Protein AF-A0A9Q6MVQ2-F1 (afdb_monomer)

Structure (mmCIF, N/CA/C/O backbone):
data_AF-A0A9Q6MVQ2-F1
#
_entry.id   AF-A0A9Q6MVQ2-F1
#
loop_
_atom_site.group_PDB
_atom_site.id
_atom_site.type_symbol
_atom_site.label_atom_id
_atom_site.label_alt_id
_atom_site.label_comp_id
_atom_site.label_asym_id
_atom_site.label_entity_id
_atom_site.label_seq_id
_atom_site.pdbx_PDB_ins_code
_atom_site.Cartn_x
_atom_site.Cartn_y
_atom_site.Cartn_z
_atom_site.occupancy
_atom_site.B_iso_or_equiv
_atom_site.auth_seq_id
_atom_site.auth_comp_id
_atom_site.auth_asym_id
_atom_site.auth_atom_id
_atom_site.pdbx_PDB_model_num
ATOM 1 N N . MET A 1 1 ? 12.213 17.022 0.580 1.00 55.78 1 MET A N 1
ATOM 2 C CA . MET A 1 1 ? 11.209 16.012 0.191 1.00 55.78 1 MET A CA 1
ATOM 3 C C . MET A 1 1 ? 9.863 16.708 0.147 1.00 55.78 1 MET A C 1
ATOM 5 O O . MET A 1 1 ? 9.517 17.356 1.127 1.00 55.78 1 MET A O 1
ATOM 9 N N . ASP A 1 2 ? 9.175 16.673 -0.993 1.00 56.31 2 ASP A N 1
ATOM 10 C CA . ASP A 1 2 ? 7.864 17.311 -1.134 1.00 56.31 2 ASP A CA 1
ATOM 11 C C . ASP A 1 2 ? 6.810 16.515 -0.349 1.00 56.31 2 ASP A C 1
ATOM 13 O O . ASP A 1 2 ? 6.664 15.304 -0.527 1.00 56.31 2 ASP A O 1
ATOM 17 N N . LYS A 1 3 ? 6.073 17.202 0.527 1.00 54.28 3 LYS A N 1
ATOM 18 C CA . LYS A 1 3 ? 4.982 16.625 1.319 1.00 54.28 3 LYS A CA 1
ATOM 19 C C . LYS A 1 3 ? 3.894 16.033 0.411 1.00 54.28 3 LYS A C 1
ATOM 21 O O . LYS A 1 3 ? 3.287 15.033 0.782 1.00 54.28 3 LYS A O 1
ATOM 26 N N . GLY A 1 4 ? 3.698 16.594 -0.787 1.00 53.69 4 GLY A N 1
ATOM 27 C CA . GLY A 1 4 ? 2.754 16.084 -1.784 1.00 53.69 4 GLY A CA 1
ATOM 28 C C . GLY A 1 4 ? 3.084 14.672 -2.282 1.00 53.69 4 GLY A C 1
ATOM 29 O O . GLY A 1 4 ? 2.185 13.845 -2.413 1.00 53.69 4 GLY A O 1
ATOM 30 N N . MET A 1 5 ? 4.366 14.348 -2.473 1.00 58.38 5 MET A N 1
ATOM 31 C CA . MET A 1 5 ? 4.787 13.019 -2.940 1.00 58.38 5 MET A CA 1
ATOM 32 C C . MET A 1 5 ? 4.556 11.917 -1.900 1.00 58.38 5 MET A C 1
ATOM 34 O O . MET A 1 5 ? 4.188 10.798 -2.247 1.00 58.38 5 MET A O 1
ATOM 38 N N . LEU A 1 6 ? 4.734 12.232 -0.617 1.00 55.28 6 LEU A N 1
ATOM 39 C CA . LEU A 1 6 ? 4.441 11.302 0.477 1.00 55.28 6 LEU A CA 1
ATOM 40 C C . LEU A 1 6 ? 2.934 11.061 0.634 1.00 55.28 6 LEU A C 1
ATOM 42 O O . LEU A 1 6 ? 2.503 9.932 0.851 1.00 55.28 6 LEU A O 1
ATOM 46 N N . GLU A 1 7 ? 2.114 12.100 0.461 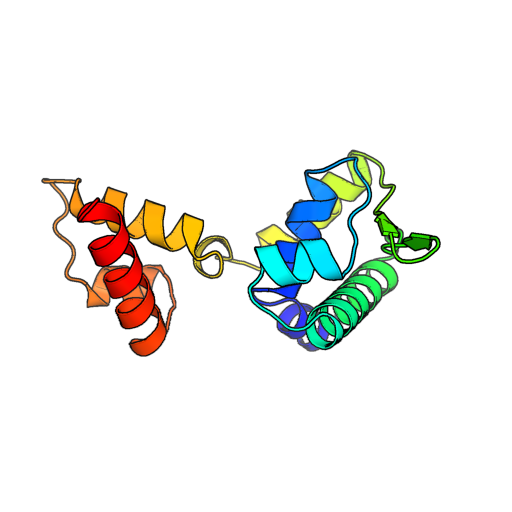1.00 55.78 7 GLU A N 1
ATOM 47 C CA . GLU A 1 7 ? 0.651 11.975 0.447 1.00 55.78 7 GLU A CA 1
ATOM 48 C C . GLU A 1 7 ? 0.155 11.036 -0.671 1.00 55.78 7 GLU A C 1
ATOM 50 O O . GLU A 1 7 ? -0.817 10.304 -0.472 1.00 55.78 7 GLU A O 1
ATOM 55 N N . MET A 1 8 ? 0.845 10.995 -1.819 1.00 53.62 8 MET A N 1
ATOM 56 C CA . MET A 1 8 ? 0.508 10.112 -2.947 1.00 53.62 8 MET A CA 1
ATOM 57 C C . MET A 1 8 ? 0.764 8.625 -2.671 1.00 53.62 8 MET A C 1
ATOM 59 O O . MET A 1 8 ? 0.094 7.778 -3.264 1.00 53.62 8 MET A O 1
ATOM 63 N N . LEU A 1 9 ? 1.682 8.287 -1.759 1.00 54.62 9 LEU A N 1
ATOM 64 C CA . LEU A 1 9 ? 1.941 6.898 -1.370 1.00 54.62 9 LEU A CA 1
ATOM 65 C C . LEU A 1 9 ? 0.936 6.333 -0.361 1.00 54.62 9 LEU A C 1
ATOM 67 O O . LEU A 1 9 ? 0.951 5.127 -0.102 1.00 54.62 9 LEU A O 1
ATOM 71 N N . LYS A 1 10 ? 0.028 7.154 0.176 1.00 59.84 10 LYS A N 1
ATOM 72 C CA . LYS A 1 10 ? -0.886 6.727 1.238 1.00 59.84 10 LYS A CA 1
ATOM 73 C C . LYS A 1 10 ? -1.705 5.496 0.850 1.00 59.84 10 LYS A C 1
ATOM 75 O O . LYS A 1 10 ? -2.380 5.445 -0.181 1.00 59.84 10 LYS A O 1
ATOM 80 N N . SER A 1 11 ? -1.753 4.533 1.769 1.00 69.50 11 SER A N 1
ATOM 81 C CA . SER A 1 11 ? -2.551 3.300 1.732 1.00 69.50 11 SER A CA 1
ATOM 82 C C . SER A 1 11 ? -2.118 2.242 0.706 1.00 69.50 11 SER A C 1
ATOM 84 O O . SER A 1 11 ? -1.369 1.330 1.038 1.00 69.50 11 SER A O 1
ATOM 86 N N . ARG A 1 12 ? -2.637 2.288 -0.527 1.00 81.56 12 ARG A N 1
ATOM 87 C CA . ARG A 1 12 ? -2.527 1.191 -1.501 1.00 81.56 12 ARG A CA 1
ATOM 88 C C . ARG A 1 12 ? -1.176 1.147 -2.224 1.00 81.56 12 ARG A C 1
ATOM 90 O O . ARG A 1 12 ? -0.617 0.053 -2.253 1.00 81.56 12 ARG A O 1
ATOM 97 N N . PRO A 1 13 ? -0.639 2.254 -2.777 1.00 85.56 13 PRO A N 1
ATOM 98 C CA . PRO A 1 13 ? 0.683 2.239 -3.403 1.00 85.56 13 PRO A CA 1
ATOM 99 C C . PRO A 1 13 ? 1.765 1.768 -2.431 1.00 85.56 13 PRO A C 1
ATOM 101 O O . PRO A 1 13 ? 2.586 0.930 -2.785 1.00 85.56 13 PRO A O 1
ATOM 104 N N . LEU A 1 14 ? 1.701 2.188 -1.167 1.00 81.69 14 LEU A N 1
ATOM 105 C CA . LEU A 1 14 ? 2.615 1.668 -0.165 1.00 81.69 14 LEU A CA 1
ATOM 106 C C . LEU A 1 14 ? 2.427 0.178 0.125 1.00 81.69 14 LEU A C 1
ATOM 108 O O . LEU A 1 14 ? 3.409 -0.549 0.211 1.00 81.69 14 LEU A O 1
ATOM 112 N N . ASN A 1 15 ? 1.192 -0.311 0.265 1.00 78.56 15 ASN A N 1
ATOM 113 C CA . ASN A 1 15 ? 0.987 -1.745 0.467 1.00 78.56 15 ASN A CA 1
ATOM 114 C C . ASN A 1 15 ? 1.524 -2.560 -0.723 1.00 78.56 15 ASN A C 1
ATOM 116 O O . ASN A 1 15 ? 2.087 -3.631 -0.516 1.00 78.56 15 ASN A O 1
ATOM 120 N N . ILE A 1 16 ? 1.417 -2.040 -1.951 1.00 88.06 16 ILE A N 1
ATOM 121 C CA . ILE A 1 16 ? 2.052 -2.631 -3.138 1.00 88.06 16 ILE A CA 1
ATOM 122 C C . ILE A 1 16 ? 3.583 -2.594 -3.005 1.00 88.06 16 ILE A C 1
ATOM 124 O O . ILE A 1 16 ? 4.229 -3.617 -3.218 1.00 88.06 16 ILE A O 1
ATOM 128 N N . LEU A 1 17 ? 4.174 -1.466 -2.599 1.00 90.25 17 LEU A N 1
ATOM 129 C CA . LEU A 1 17 ? 5.616 -1.367 -2.349 1.00 90.25 17 LEU A CA 1
ATOM 130 C C . LEU A 1 17 ? 6.072 -2.371 -1.276 1.00 90.25 17 LEU A C 1
ATOM 132 O O . LEU A 1 17 ? 7.059 -3.068 -1.477 1.00 90.25 17 LEU A O 1
ATOM 136 N N . ASN A 1 18 ? 5.323 -2.525 -0.183 1.00 84.12 18 ASN A N 1
ATOM 137 C CA . ASN A 1 18 ? 5.604 -3.501 0.870 1.00 84.12 18 ASN A CA 1
ATOM 138 C C . ASN A 1 18 ? 5.567 -4.946 0.365 1.00 84.12 18 ASN A C 1
ATOM 140 O O . ASN A 1 18 ? 6.344 -5.770 0.847 1.00 84.12 18 ASN A O 1
ATOM 144 N N . VAL A 1 19 ? 4.709 -5.269 -0.608 1.00 85.75 19 VAL A N 1
ATOM 145 C CA . VAL A 1 19 ? 4.744 -6.585 -1.258 1.00 85.75 19 VAL A CA 1
ATOM 146 C C . VAL A 1 19 ? 6.094 -6.789 -1.942 1.00 85.75 19 VAL A C 1
ATOM 148 O O . VAL A 1 19 ? 6.735 -7.802 -1.684 1.00 85.75 19 VAL A O 1
ATOM 151 N N . PHE A 1 20 ? 6.569 -5.820 -2.727 1.00 90.12 20 PHE A N 1
ATOM 152 C CA . PHE A 1 20 ? 7.873 -5.902 -3.397 1.00 90.12 20 PHE A CA 1
ATOM 153 C C . PHE A 1 20 ? 9.063 -5.885 -2.434 1.00 90.12 20 PHE A C 1
ATOM 155 O O . PHE A 1 20 ? 10.048 -6.572 -2.668 1.00 90.12 20 PHE A O 1
ATOM 162 N N . LEU A 1 21 ? 8.987 -5.147 -1.325 1.00 86.81 21 LEU A N 1
ATOM 163 C CA . LEU A 1 21 ? 10.056 -5.147 -0.325 1.00 86.81 21 LEU A CA 1
ATOM 164 C C . LEU A 1 21 ? 10.164 -6.495 0.401 1.00 86.81 21 LEU A C 1
ATOM 166 O O . LEU A 1 21 ? 11.244 -6.824 0.883 1.00 86.81 21 LEU A O 1
ATOM 170 N N . ASN A 1 22 ? 9.078 -7.266 0.511 1.00 79.88 22 ASN A N 1
ATOM 171 C CA . ASN A 1 22 ? 9.041 -8.527 1.262 1.00 79.88 22 ASN A CA 1
ATOM 172 C C . ASN A 1 22 ? 8.978 -9.789 0.382 1.00 79.88 22 ASN A C 1
ATOM 174 O O . ASN A 1 22 ? 9.048 -10.889 0.921 1.00 79.88 22 ASN A O 1
ATOM 178 N N . ASN A 1 23 ? 8.859 -9.653 -0.940 1.00 76.25 23 ASN A N 1
ATOM 179 C CA . ASN A 1 23 ? 8.930 -10.759 -1.895 1.00 76.25 23 ASN A CA 1
ATOM 180 C C . ASN A 1 23 ? 10.092 -10.562 -2.864 1.00 76.25 23 ASN A C 1
ATOM 182 O O . ASN A 1 23 ? 10.211 -9.516 -3.488 1.00 76.25 23 ASN A O 1
ATOM 186 N N . GLU A 1 24 ? 10.870 -11.619 -3.074 1.00 75.81 24 GLU A N 1
ATOM 187 C CA . GLU A 1 24 ? 11.946 -11.638 -4.075 1.00 75.81 24 GLU A CA 1
ATOM 188 C C . GLU A 1 24 ? 11.453 -12.067 -5.468 1.00 75.81 24 GLU A C 1
ATOM 190 O O . GLU A 1 24 ? 12.217 -12.075 -6.428 1.00 75.81 24 GLU A O 1
ATOM 195 N N . ARG A 1 25 ? 10.169 -12.428 -5.602 1.00 87.38 25 ARG A N 1
ATOM 196 C CA . ARG A 1 25 ? 9.579 -12.857 -6.876 1.00 87.38 25 ARG A CA 1
ATOM 197 C C . ARG A 1 25 ? 8.995 -11.691 -7.666 1.00 87.38 25 ARG A C 1
ATOM 199 O O . ARG A 1 25 ? 8.418 -10.765 -7.094 1.00 87.38 25 ARG A O 1
ATOM 206 N N . SER A 1 26 ? 9.032 -11.807 -8.989 1.00 92.50 26 SER A N 1
ATOM 207 C CA . SER A 1 26 ? 8.297 -10.905 -9.873 1.00 92.50 26 SER A CA 1
ATOM 208 C C . SER A 1 26 ? 6.782 -11.157 -9.803 1.00 92.50 26 SER A C 1
ATOM 210 O O . SER A 1 26 ? 6.333 -12.286 -9.584 1.00 92.50 26 SER A O 1
ATOM 212 N N . LEU A 1 27 ? 5.988 -10.105 -10.003 1.00 93.56 27 LEU A N 1
ATOM 213 C CA . LEU A 1 27 ? 4.523 -10.125 -9.926 1.00 93.56 27 LEU A CA 1
ATOM 214 C C . LEU A 1 27 ? 3.902 -9.480 -11.158 1.00 93.56 27 LEU A C 1
ATOM 216 O O . LEU A 1 27 ? 4.316 -8.404 -11.576 1.00 93.56 27 LEU A O 1
ATOM 220 N N . SER A 1 28 ? 2.859 -10.081 -11.716 1.00 96.31 28 SER A N 1
ATOM 221 C CA . SER A 1 28 ? 2.085 -9.470 -12.797 1.00 96.31 28 SER A CA 1
ATOM 222 C C . SER A 1 28 ? 1.096 -8.415 -12.288 1.00 96.31 28 SER A C 1
ATOM 224 O O . SER A 1 28 ? 0.620 -8.460 -11.148 1.00 96.31 28 SER A O 1
ATOM 226 N N . ALA A 1 29 ? 0.694 -7.490 -13.170 1.00 95.38 29 ALA A N 1
ATOM 227 C CA . ALA A 1 29 ? -0.402 -6.563 -12.868 1.00 95.38 29 ALA A CA 1
ATOM 228 C C . ALA A 1 29 ? -1.704 -7.309 -12.538 1.00 95.38 29 ALA A C 1
ATOM 230 O O . ALA A 1 29 ? -2.466 -6.848 -11.691 1.00 95.38 29 ALA A O 1
ATOM 231 N N . LYS A 1 30 ? -1.941 -8.465 -13.172 1.00 95.38 30 LYS A N 1
ATOM 232 C CA . LYS A 1 30 ? -3.107 -9.315 -12.923 1.00 95.38 30 LYS A CA 1
ATOM 233 C C . LYS A 1 30 ? -3.099 -9.884 -11.504 1.00 95.38 30 LYS A C 1
ATOM 235 O O . LYS A 1 30 ? -4.103 -9.753 -10.810 1.00 95.38 30 LYS A O 1
ATOM 240 N N . GLU A 1 31 ? -1.983 -10.446 -11.040 1.00 89.94 31 GLU A N 1
ATOM 241 C CA . GLU A 1 31 ? -1.858 -10.950 -9.661 1.00 89.94 31 GLU A CA 1
ATOM 242 C C . GLU A 1 31 ? -2.093 -9.839 -8.637 1.00 89.94 31 GLU A C 1
ATOM 244 O O . GLU A 1 31 ? -2.927 -9.978 -7.743 1.00 89.94 31 GLU A O 1
ATOM 249 N N . LEU A 1 32 ? -1.429 -8.695 -8.813 1.00 90.00 32 LEU A N 1
ATOM 250 C CA . LEU A 1 32 ? -1.627 -7.529 -7.952 1.00 90.00 32 LEU A CA 1
ATOM 251 C C . LEU A 1 32 ? -3.082 -7.031 -7.997 1.00 90.00 32 LEU A C 1
ATOM 253 O O . LEU A 1 32 ? -3.641 -6.654 -6.969 1.00 90.00 32 LEU A O 1
ATOM 257 N N . SER A 1 33 ? -3.736 -7.069 -9.161 1.00 88.69 33 SER A N 1
ATOM 258 C CA . SER A 1 33 ? -5.138 -6.653 -9.309 1.00 88.69 33 SER A CA 1
ATOM 259 C C . SER A 1 33 ? -6.086 -7.504 -8.455 1.00 88.69 33 SER A C 1
ATOM 261 O O . SER A 1 33 ? -7.002 -6.964 -7.829 1.00 88.69 33 SER A O 1
ATOM 263 N N . ILE A 1 34 ? -5.808 -8.810 -8.362 1.00 80.00 34 ILE A N 1
ATOM 264 C CA . ILE A 1 34 ? -6.551 -9.770 -7.541 1.00 80.00 34 ILE A CA 1
ATOM 265 C C . ILE A 1 34 ? -6.287 -9.503 -6.055 1.00 80.00 34 ILE A C 1
ATOM 267 O O . ILE A 1 34 ? -7.243 -9.337 -5.298 1.00 80.00 34 ILE A O 1
ATOM 271 N N . ILE A 1 35 ? -5.013 -9.382 -5.656 1.00 80.00 35 ILE A N 1
ATOM 272 C CA . ILE A 1 35 ? -4.602 -9.121 -4.262 1.00 80.00 35 ILE A CA 1
ATOM 273 C C . ILE A 1 35 ? -5.262 -7.841 -3.732 1.00 80.00 35 ILE A C 1
ATOM 275 O O . ILE A 1 35 ? -5.867 -7.831 -2.662 1.00 80.00 35 ILE A O 1
ATOM 279 N N . PHE A 1 36 ? -5.199 -6.755 -4.503 1.00 79.62 36 PHE A N 1
ATOM 280 C CA . PHE A 1 36 ? -5.664 -5.439 -4.064 1.00 79.62 36 PHE A CA 1
ATOM 281 C C . PHE A 1 36 ? -7.121 -5.128 -4.440 1.00 79.62 36 PHE A C 1
ATOM 283 O O . PHE A 1 36 ? -7.616 -4.046 -4.108 1.00 79.62 36 PHE A O 1
ATOM 290 N N . LYS A 1 37 ? -7.824 -6.053 -5.111 1.00 79.50 37 LYS A N 1
ATOM 291 C CA . LYS A 1 37 ? -9.204 -5.887 -5.612 1.00 79.50 37 LYS A CA 1
ATOM 292 C C . LYS A 1 37 ? -9.369 -4.595 -6.424 1.00 79.50 37 LYS A C 1
ATOM 294 O O . LYS A 1 37 ? -10.250 -3.768 -6.159 1.00 79.50 37 LYS A O 1
ATOM 299 N N . LYS A 1 38 ? -8.474 -4.388 -7.390 1.00 88.81 38 LYS A N 1
ATOM 300 C CA . LYS A 1 38 ? -8.456 -3.229 -8.295 1.00 88.81 38 LYS A CA 1
ATOM 301 C C . LYS A 1 38 ? -8.345 -3.669 -9.742 1.00 88.81 38 LYS A C 1
ATOM 303 O O . LYS A 1 38 ? -8.094 -4.826 -10.026 1.00 88.81 38 LYS A O 1
ATOM 308 N N . THR A 1 39 ? -8.542 -2.732 -10.664 1.00 92.38 39 THR A N 1
ATOM 309 C CA . THR A 1 39 ? -8.247 -2.989 -12.077 1.00 92.38 39 THR A CA 1
ATOM 310 C C . THR A 1 39 ? -6.737 -3.002 -12.293 1.00 92.38 39 THR A C 1
ATOM 312 O O . THR A 1 39 ? -6.011 -2.271 -11.616 1.00 92.38 39 THR A O 1
ATOM 315 N N . GLU A 1 40 ? -6.254 -3.750 -13.283 1.00 96.31 40 GLU A N 1
ATOM 316 C CA . GLU A 1 40 ? -4.834 -3.701 -13.648 1.00 96.31 40 GLU A CA 1
ATOM 317 C C . GLU A 1 40 ? -4.376 -2.285 -14.035 1.00 96.31 40 GLU A C 1
ATOM 319 O O . GLU A 1 40 ? -3.240 -1.907 -13.765 1.00 96.31 40 GLU A O 1
ATOM 324 N N . ARG A 1 41 ? -5.261 -1.465 -14.626 1.00 95.00 41 ARG A N 1
ATOM 325 C CA . ARG A 1 41 ? -4.975 -0.050 -14.916 1.00 95.00 41 ARG A CA 1
ATOM 326 C C . ARG A 1 41 ? -4.668 0.727 -13.637 1.00 95.00 41 ARG A C 1
ATOM 328 O O . ARG A 1 41 ? -3.726 1.510 -13.617 1.00 95.00 41 ARG A O 1
ATOM 335 N N . THR A 1 42 ? -5.448 0.508 -12.579 1.00 90.75 42 THR A N 1
ATOM 336 C CA . THR A 1 42 ? -5.201 1.122 -11.269 1.00 90.75 42 THR A CA 1
ATOM 337 C C . THR A 1 42 ? -3.864 0.661 -10.695 1.00 90.75 42 THR A C 1
ATOM 339 O O . THR A 1 42 ? -3.092 1.511 -10.277 1.00 90.75 42 THR A O 1
ATOM 342 N N . ILE A 1 43 ? -3.553 -0.640 -10.766 1.00 94.19 43 ILE A N 1
ATOM 343 C CA . ILE A 1 43 ? -2.259 -1.178 -10.314 1.00 94.19 43 ILE A CA 1
ATOM 344 C C . ILE A 1 43 ? -1.094 -0.521 -11.053 1.00 94.19 43 ILE A C 1
ATOM 346 O O . ILE A 1 43 ? -0.136 -0.089 -10.424 1.00 94.19 43 ILE A O 1
ATOM 350 N N . ARG A 1 44 ? -1.179 -0.391 -12.381 1.00 95.50 44 ARG A N 1
ATOM 351 C CA . ARG A 1 44 ? -0.136 0.272 -13.176 1.00 95.50 44 ARG A CA 1
ATOM 352 C C . ARG A 1 44 ? 0.060 1.734 -12.771 1.00 95.50 44 ARG A C 1
ATOM 354 O O . ARG A 1 44 ? 1.197 2.188 -12.692 1.00 95.50 44 ARG A O 1
ATOM 361 N N . ASN A 1 45 ? -1.024 2.450 -12.474 1.00 93.25 45 ASN A N 1
ATOM 362 C CA . ASN A 1 45 ? -0.942 3.821 -11.966 1.00 93.25 45 ASN A CA 1
ATOM 363 C C . ASN A 1 45 ?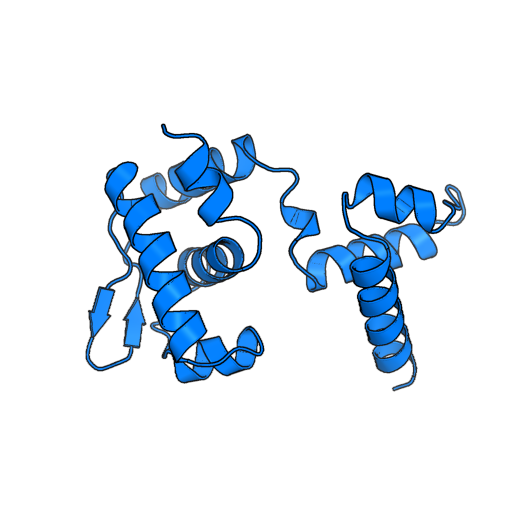 -0.317 3.882 -10.565 1.00 93.25 45 ASN A C 1
ATOM 365 O O . ASN A 1 45 ? 0.487 4.771 -10.307 1.00 93.25 45 ASN A O 1
ATOM 369 N N . ASP A 1 46 ? -0.657 2.940 -9.680 1.00 92.12 46 ASP A N 1
ATOM 370 C CA . ASP A 1 46 ? -0.054 2.865 -8.347 1.00 92.12 46 ASP A CA 1
ATOM 371 C C . ASP A 1 46 ? 1.454 2.588 -8.448 1.00 92.12 46 ASP A C 1
ATOM 373 O O . ASP A 1 46 ? 2.237 3.281 -7.809 1.00 92.12 46 ASP A O 1
ATOM 377 N N . ILE A 1 47 ? 1.874 1.646 -9.305 1.00 95.19 47 ILE A N 1
ATOM 378 C CA . ILE A 1 47 ? 3.295 1.353 -9.568 1.00 95.19 47 ILE A CA 1
ATOM 379 C C . ILE A 1 47 ? 4.021 2.583 -10.114 1.00 95.19 47 ILE A C 1
ATOM 381 O O . ILE A 1 47 ? 5.141 2.860 -9.696 1.00 95.19 47 ILE A O 1
ATOM 385 N N . LYS A 1 48 ? 3.382 3.363 -10.994 1.00 94.31 48 LYS A N 1
ATOM 386 C CA . LYS A 1 48 ? 3.955 4.623 -11.479 1.00 94.31 48 LYS A CA 1
ATOM 387 C C . LYS A 1 48 ? 4.225 5.600 -10.327 1.00 94.31 48 LYS A C 1
ATOM 389 O O . LYS A 1 48 ? 5.330 6.120 -10.236 1.00 94.31 48 LYS A O 1
ATOM 394 N N . GLY A 1 49 ? 3.259 5.792 -9.426 1.00 91.81 49 GLY A N 1
ATOM 395 C CA . GLY A 1 49 ? 3.441 6.647 -8.246 1.00 91.81 49 GLY A CA 1
ATOM 396 C C . GLY A 1 49 ? 4.524 6.130 -7.289 1.00 91.81 49 GLY A C 1
ATOM 397 O O . GLY A 1 49 ? 5.277 6.915 -6.718 1.00 91.81 49 GLY A O 1
ATOM 398 N N . ILE A 1 50 ? 4.660 4.806 -7.156 1.00 93.12 50 ILE A N 1
ATOM 399 C CA . ILE A 1 50 ? 5.755 4.192 -6.391 1.00 93.12 50 ILE A CA 1
ATOM 400 C C . ILE A 1 50 ? 7.108 4.500 -7.038 1.00 93.12 50 ILE A C 1
ATOM 402 O O . ILE A 1 50 ? 8.032 4.904 -6.338 1.00 93.12 50 ILE A O 1
ATOM 406 N N . ASN A 1 51 ? 7.234 4.351 -8.356 1.00 95.69 51 ASN A N 1
ATOM 407 C CA . ASN A 1 51 ? 8.481 4.645 -9.063 1.00 95.69 51 ASN A CA 1
ATOM 408 C C . ASN A 1 51 ? 8.856 6.128 -8.979 1.00 95.69 51 ASN A C 1
ATOM 410 O O . ASN A 1 51 ? 10.020 6.437 -8.750 1.00 95.69 51 ASN A O 1
ATOM 414 N N . GLU A 1 52 ? 7.881 7.037 -9.061 1.00 93.62 52 GLU A N 1
ATOM 415 C CA . GLU A 1 52 ? 8.101 8.469 -8.820 1.00 93.62 52 GLU A CA 1
ATOM 416 C C . GLU A 1 52 ? 8.682 8.709 -7.414 1.00 93.62 52 GLU A C 1
ATOM 418 O O . GLU A 1 52 ? 9.670 9.429 -7.263 1.00 93.62 52 GLU A O 1
ATOM 423 N N . PHE A 1 53 ? 8.138 8.053 -6.382 1.00 90.62 53 PHE A N 1
ATOM 424 C CA . PHE A 1 53 ? 8.696 8.110 -5.027 1.00 90.62 53 PHE A CA 1
ATOM 425 C C . PHE A 1 53 ? 10.118 7.542 -4.936 1.00 90.62 53 PHE A C 1
ATOM 427 O O . PHE A 1 53 ? 10.989 8.179 -4.335 1.00 90.62 53 PHE A O 1
ATOM 434 N N . LEU A 1 54 ? 10.359 6.355 -5.499 1.00 93.12 54 LEU A N 1
ATOM 435 C CA . LEU A 1 54 ? 11.661 5.690 -5.445 1.00 93.12 54 LEU A CA 1
ATOM 436 C C . LEU A 1 54 ? 12.728 6.555 -6.124 1.00 93.12 54 LEU A C 1
ATOM 438 O O . LEU A 1 54 ? 13.758 6.845 -5.515 1.00 93.12 54 LEU A O 1
ATOM 442 N N . SER A 1 55 ? 12.434 7.049 -7.325 1.00 93.50 55 SER A N 1
ATOM 443 C CA . SER A 1 55 ? 13.323 7.894 -8.123 1.00 93.50 55 SER A CA 1
ATOM 444 C C . SER A 1 55 ? 13.658 9.212 -7.415 1.00 93.50 55 SER A C 1
ATOM 446 O O . SER A 1 55 ? 14.833 9.555 -7.258 1.00 93.50 55 SER A O 1
ATOM 448 N N . SER A 1 56 ? 12.657 9.900 -6.849 1.00 90.75 56 SER A N 1
ATOM 449 C CA . SER A 1 56 ? 12.867 11.135 -6.073 1.00 90.75 56 SER A CA 1
ATOM 450 C C . SER A 1 56 ? 13.724 10.941 -4.818 1.00 90.75 56 SER A C 1
ATOM 452 O O . SER A 1 56 ? 14.369 11.886 -4.360 1.00 90.75 56 SER A O 1
ATOM 454 N N . ASN A 1 57 ? 13.766 9.724 -4.272 1.00 89.31 57 ASN A N 1
ATOM 455 C CA . ASN A 1 57 ? 14.624 9.357 -3.144 1.00 89.31 57 ASN A CA 1
ATOM 456 C C . ASN A 1 57 ? 15.903 8.612 -3.568 1.00 89.31 57 ASN A C 1
ATOM 458 O O . ASN A 1 57 ? 16.630 8.110 -2.713 1.00 89.31 57 ASN A O 1
ATOM 462 N N . LYS A 1 58 ? 16.217 8.587 -4.872 1.00 92.94 58 LYS A N 1
ATOM 463 C CA . LYS A 1 58 ? 17.413 7.952 -5.452 1.00 92.94 58 LYS A CA 1
ATOM 464 C C . LYS A 1 58 ? 17.499 6.442 -5.194 1.00 92.94 58 LYS A C 1
ATOM 466 O O . LYS A 1 58 ? 18.593 5.885 -5.096 1.00 92.94 58 LYS A O 1
ATOM 471 N N . PHE A 1 59 ? 16.354 5.778 -5.087 1.00 94.31 59 PHE A N 1
ATOM 472 C CA . PHE A 1 59 ? 16.256 4.324 -5.043 1.00 94.31 59 PHE A CA 1
ATOM 473 C C . PHE A 1 59 ? 16.023 3.741 -6.437 1.00 94.31 59 PHE A C 1
ATOM 475 O O . PHE A 1 59 ? 15.543 4.418 -7.344 1.00 94.31 59 PHE A O 1
ATOM 482 N N . ILE A 1 60 ? 16.350 2.457 -6.592 1.00 94.50 60 ILE A N 1
ATOM 483 C CA . ILE A 1 60 ? 16.036 1.693 -7.802 1.00 94.50 60 ILE A CA 1
ATOM 484 C C . ILE A 1 60 ? 14.513 1.561 -7.917 1.00 94.50 60 ILE A C 1
ATOM 486 O O . ILE A 1 60 ? 13.844 1.221 -6.944 1.00 94.50 60 ILE A O 1
ATOM 490 N N . GLU A 1 61 ? 13.983 1.827 -9.108 1.00 96.44 61 GLU A N 1
ATOM 491 C CA . GLU A 1 61 ? 12.562 1.704 -9.435 1.00 96.44 61 GLU A CA 1
ATOM 492 C C . GLU A 1 61 ? 12.127 0.245 -9.642 1.00 96.44 61 GLU A C 1
ATOM 494 O O . GLU A 1 61 ? 12.930 -0.610 -10.029 1.00 96.44 61 GLU A O 1
ATOM 499 N N . ILE A 1 62 ? 10.827 -0.022 -9.484 1.00 96.50 62 ILE A N 1
ATOM 500 C CA . ILE A 1 62 ? 10.219 -1.290 -9.895 1.00 96.50 62 ILE A CA 1
ATOM 501 C C . ILE A 1 62 ? 10.319 -1.396 -11.421 1.00 96.50 62 ILE A C 1
ATOM 503 O O . ILE A 1 62 ? 9.778 -0.561 -12.151 1.00 96.50 62 ILE A O 1
ATOM 507 N N . GLN A 1 63 ? 10.988 -2.440 -11.900 1.00 96.00 63 GLN A N 1
ATOM 508 C CA . GLN A 1 63 ? 11.183 -2.713 -13.322 1.00 96.00 63 GLN A CA 1
ATOM 509 C C . GLN A 1 63 ? 10.061 -3.594 -13.862 1.00 96.00 63 GLN A C 1
ATOM 511 O O . GLN A 1 63 ? 9.560 -4.458 -13.147 1.00 96.00 63 GLN A O 1
ATOM 516 N N . ASN A 1 64 ? 9.690 -3.408 -15.130 1.00 95.38 64 ASN A N 1
ATOM 517 C CA . ASN A 1 64 ? 8.726 -4.257 -15.829 1.00 95.38 64 ASN A CA 1
ATOM 518 C C . ASN A 1 64 ? 9.422 -5.031 -16.954 1.00 95.38 64 ASN A C 1
ATOM 520 O O . ASN A 1 64 ? 9.896 -4.430 -17.915 1.00 95.38 64 ASN A O 1
ATOM 524 N N . HIS A 1 65 ? 9.417 -6.358 -16.856 1.00 93.62 65 HIS A N 1
ATOM 525 C CA . HIS A 1 65 ? 9.915 -7.270 -17.877 1.00 93.62 65 HIS A CA 1
ATOM 526 C C . HIS A 1 65 ? 8.745 -8.099 -18.416 1.00 93.62 65 HIS A C 1
ATOM 528 O O . HIS A 1 65 ? 8.262 -9.019 -17.760 1.00 93.62 65 HIS A O 1
ATOM 534 N N . SER A 1 66 ? 8.260 -7.754 -19.612 1.00 91.81 66 SER A N 1
ATOM 535 C CA . SER A 1 66 ? 7.190 -8.490 -20.311 1.00 91.81 66 SER A CA 1
ATOM 536 C C . SER A 1 66 ? 5.902 -8.690 -19.493 1.00 91.81 66 SER A C 1
ATOM 538 O O . SER A 1 66 ? 5.248 -9.725 -19.587 1.00 91.81 66 SER A O 1
ATOM 540 N N . GLY A 1 67 ? 5.517 -7.696 -18.686 1.00 90.38 67 GLY A N 1
ATOM 541 C CA . GLY A 1 67 ? 4.307 -7.738 -17.858 1.00 90.38 67 GLY A CA 1
ATOM 542 C C . GLY A 1 67 ? 4.530 -8.242 -16.431 1.00 90.38 67 GLY A C 1
ATOM 543 O O . GLY A 1 67 ? 3.570 -8.276 -15.656 1.00 90.38 67 GLY A O 1
ATOM 544 N N . LEU A 1 68 ? 5.769 -8.594 -16.075 1.00 95.81 68 LEU A N 1
ATOM 545 C CA . LEU A 1 68 ? 6.186 -8.953 -14.724 1.00 95.81 68 LEU A CA 1
ATOM 546 C C . LEU A 1 68 ? 6.974 -7.809 -14.086 1.00 95.81 68 LEU A C 1
ATOM 548 O O . LEU A 1 68 ? 7.966 -7.335 -14.635 1.00 95.81 68 LEU A O 1
ATOM 552 N N . TYR A 1 69 ? 6.529 -7.386 -12.910 1.00 97.06 69 TYR A N 1
ATOM 553 C CA . TYR A 1 69 ? 7.133 -6.324 -12.122 1.00 97.06 69 TYR A CA 1
ATOM 554 C C . TYR A 1 69 ? 8.081 -6.895 -11.074 1.00 97.06 69 TYR A C 1
ATOM 556 O O . TYR A 1 69 ? 7.744 -7.882 -10.426 1.00 97.06 69 TYR A O 1
ATOM 564 N N . GLU A 1 70 ? 9.236 -6.267 -10.874 1.00 95.31 70 GLU A N 1
ATOM 565 C CA . GLU A 1 70 ? 10.247 -6.699 -9.905 1.00 95.31 70 GLU A CA 1
ATOM 566 C C . GLU A 1 70 ? 10.990 -5.499 -9.303 1.00 95.31 70 GLU A C 1
ATOM 568 O O . GLU A 1 70 ? 11.291 -4.534 -10.006 1.00 95.31 70 GLU A O 1
ATOM 573 N N . LEU A 1 71 ? 11.327 -5.576 -8.011 1.00 94.31 71 LEU A N 1
ATOM 574 C CA . LEU A 1 71 ? 12.155 -4.590 -7.316 1.00 94.31 71 LEU A CA 1
ATOM 575 C C . LEU A 1 71 ? 13.445 -5.246 -6.811 1.00 94.31 71 LEU A C 1
ATOM 577 O O . LEU A 1 71 ? 13.469 -5.847 -5.740 1.00 94.31 71 LEU A O 1
ATOM 581 N N . LYS A 1 72 ? 14.536 -5.103 -7.567 1.00 92.19 72 LYS A N 1
ATOM 582 C CA . LYS A 1 72 ? 15.863 -5.568 -7.140 1.00 92.19 72 LYS A CA 1
ATOM 583 C C . LYS A 1 72 ? 16.548 -4.483 -6.324 1.00 92.19 72 LYS A C 1
ATOM 585 O O . LYS A 1 72 ? 17.010 -3.488 -6.876 1.00 92.19 72 LYS A O 1
ATOM 590 N N . ILE A 1 73 ? 16.613 -4.671 -5.010 1.00 90.06 73 ILE A N 1
ATOM 591 C CA . ILE A 1 73 ? 17.143 -3.668 -4.087 1.00 90.06 73 ILE A CA 1
ATOM 592 C C . ILE A 1 73 ? 18.036 -4.299 -3.018 1.00 90.06 73 ILE A C 1
ATOM 594 O O . ILE A 1 73 ? 17.822 -5.434 -2.602 1.00 90.06 73 ILE A O 1
ATOM 598 N N . SER A 1 74 ? 19.055 -3.562 -2.568 1.00 91.06 74 SER A N 1
ATOM 599 C CA . SER A 1 74 ? 19.926 -4.011 -1.477 1.00 91.06 74 SER A CA 1
ATOM 600 C C . SER A 1 74 ? 19.201 -3.981 -0.126 1.00 91.06 74 SER A C 1
ATOM 602 O O . SER A 1 74 ? 18.298 -3.166 0.083 1.00 91.06 74 SER A O 1
ATOM 604 N N . ASN A 1 75 ? 19.651 -4.796 0.834 1.00 86.94 75 ASN A N 1
ATOM 605 C CA . ASN A 1 75 ? 19.128 -4.760 2.207 1.00 86.94 75 ASN A CA 1
ATOM 606 C C . ASN A 1 75 ? 19.275 -3.371 2.847 1.00 86.94 75 ASN A C 1
ATOM 608 O O . ASN A 1 75 ? 18.360 -2.908 3.520 1.00 86.94 75 ASN A O 1
ATOM 612 N N . TYR A 1 76 ? 20.382 -2.671 2.581 1.00 90.12 76 TYR A N 1
ATOM 613 C CA . TYR A 1 76 ? 20.596 -1.308 3.070 1.00 90.12 76 TYR A CA 1
ATOM 614 C C . TYR A 1 76 ? 19.524 -0.338 2.554 1.00 90.12 76 TYR A C 1
ATOM 616 O O . TYR A 1 76 ? 18.897 0.385 3.327 1.00 90.12 76 TYR A O 1
ATOM 624 N N . SER A 1 77 ? 19.277 -0.347 1.243 1.00 89.69 77 SER A N 1
ATOM 625 C CA . SER A 1 77 ? 18.278 0.527 0.625 1.00 89.69 77 SER A CA 1
ATOM 626 C C . SER A 1 77 ? 16.853 0.147 1.044 1.00 89.69 77 SER A C 1
ATOM 628 O O . SER A 1 77 ? 16.033 1.033 1.257 1.00 89.69 77 SER A O 1
ATOM 630 N N . LYS A 1 78 ? 16.568 -1.147 1.238 1.00 87.56 78 LYS A N 1
ATOM 631 C CA . LYS A 1 78 ? 15.295 -1.636 1.790 1.00 87.56 78 LYS A CA 1
ATOM 632 C C . LYS A 1 78 ? 15.031 -1.083 3.193 1.00 87.56 78 LYS A C 1
ATOM 634 O O . LYS A 1 78 ? 13.942 -0.569 3.432 1.00 87.56 78 LYS A O 1
ATOM 639 N N . GLU A 1 79 ? 16.009 -1.139 4.097 1.00 84.88 79 GLU A N 1
ATOM 640 C CA . GLU A 1 79 ? 15.862 -0.573 5.447 1.00 84.88 79 GLU A CA 1
ATOM 641 C C . GLU A 1 79 ? 15.718 0.955 5.416 1.00 84.88 79 GLU A C 1
ATOM 643 O O . GLU A 1 79 ? 14.885 1.505 6.131 1.00 84.88 79 GLU A O 1
ATOM 648 N N . LYS A 1 80 ? 16.423 1.651 4.514 1.00 89.44 80 LYS A N 1
ATOM 649 C CA . LYS A 1 80 ? 16.242 3.099 4.319 1.00 89.44 80 LYS A CA 1
ATOM 650 C C . LYS A 1 80 ? 14.854 3.473 3.805 1.00 89.44 80 LYS A C 1
ATOM 652 O O . LYS A 1 80 ? 14.276 4.442 4.286 1.00 89.44 80 LYS A O 1
ATOM 657 N N . ILE A 1 81 ? 14.298 2.710 2.863 1.00 88.19 81 ILE A N 1
ATOM 658 C CA . ILE A 1 81 ? 12.915 2.910 2.409 1.00 88.19 81 ILE A CA 1
ATOM 659 C C . ILE A 1 81 ? 11.951 2.693 3.571 1.00 88.19 81 ILE A C 1
ATOM 661 O O . ILE A 1 81 ? 11.080 3.529 3.790 1.00 88.19 81 ILE A O 1
ATOM 665 N N . LYS A 1 82 ? 12.122 1.610 4.339 1.00 81.19 82 LYS A N 1
ATOM 666 C CA . LYS A 1 82 ? 11.286 1.345 5.514 1.00 81.19 82 LYS A CA 1
ATOM 667 C C . LYS A 1 82 ? 11.369 2.463 6.543 1.00 81.19 82 LYS A C 1
ATOM 669 O O . LYS A 1 82 ? 10.336 2.784 7.100 1.00 81.19 82 LYS A O 1
ATOM 674 N N . GLU A 1 83 ? 12.543 3.043 6.782 1.00 81.50 83 GLU A N 1
ATOM 675 C CA . GLU A 1 83 ? 12.730 4.188 7.682 1.00 81.50 83 GLU A CA 1
ATOM 676 C C . GLU A 1 83 ? 11.992 5.430 7.165 1.00 81.50 83 GLU A C 1
ATOM 678 O O . GLU A 1 83 ? 11.250 6.056 7.907 1.00 81.50 83 GLU A O 1
ATOM 683 N N . ILE A 1 84 ? 12.129 5.766 5.879 1.00 78.69 84 ILE A N 1
ATOM 684 C CA . ILE A 1 84 ? 11.439 6.923 5.281 1.00 78.69 84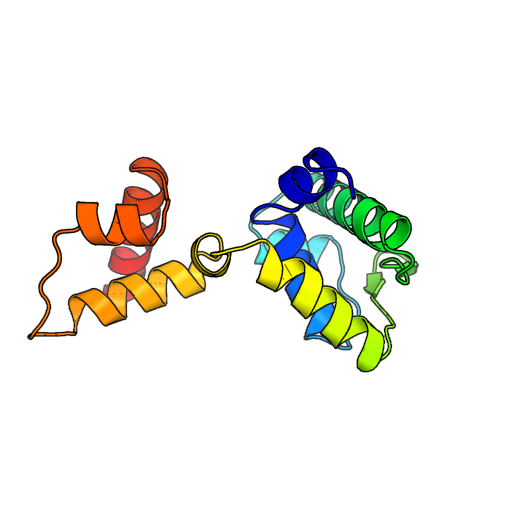 ILE A CA 1
ATOM 685 C C . ILE A 1 84 ? 9.922 6.753 5.365 1.00 78.69 84 ILE A C 1
ATOM 687 O O . ILE A 1 84 ? 9.215 7.696 5.707 1.00 78.69 84 ILE A O 1
ATOM 691 N N . VAL A 1 85 ? 9.442 5.545 5.078 1.00 72.06 85 VAL A N 1
ATOM 692 C CA . VAL A 1 85 ? 8.029 5.192 5.169 1.00 72.06 85 VAL A CA 1
ATOM 693 C C . VAL A 1 85 ? 7.574 5.222 6.632 1.00 72.06 85 VAL A C 1
ATOM 695 O O . VAL A 1 85 ? 6.643 5.948 6.949 1.00 72.06 85 VAL A O 1
ATOM 698 N N . SER A 1 86 ? 8.263 4.539 7.549 1.00 62.34 86 SER A N 1
ATOM 699 C CA . SER A 1 86 ? 7.865 4.420 8.961 1.00 62.34 86 SER A CA 1
ATOM 700 C C . SER A 1 86 ? 7.937 5.735 9.737 1.00 62.34 86 SER A C 1
ATOM 702 O O . SER A 1 86 ? 7.088 5.983 10.589 1.00 62.34 86 SER A O 1
ATOM 704 N N . VAL A 1 87 ? 8.896 6.612 9.420 1.00 50.31 87 VAL A N 1
ATOM 705 C CA . VAL A 1 87 ? 9.006 7.964 9.997 1.00 50.31 87 VAL A CA 1
ATOM 706 C C . VAL A 1 87 ? 7.815 8.832 9.593 1.00 50.31 87 VAL A C 1
ATOM 708 O O . VAL A 1 87 ? 7.470 9.780 10.299 1.00 50.31 87 VAL A O 1
ATOM 711 N N . THR A 1 88 ? 7.151 8.512 8.483 1.00 49.66 88 THR A N 1
ATOM 712 C CA . THR A 1 88 ? 6.011 9.296 8.015 1.00 49.66 88 THR A CA 1
ATOM 713 C C . THR A 1 88 ? 4.670 8.824 8.541 1.00 49.66 88 THR A C 1
ATOM 715 O O . THR A 1 88 ? 3.711 9.592 8.432 1.00 49.66 88 THR A O 1
ATOM 718 N N . THR A 1 89 ? 4.567 7.637 9.147 1.00 45.38 89 THR A N 1
ATOM 719 C CA . THR A 1 89 ? 3.251 7.017 9.284 1.00 45.38 89 THR A CA 1
ATOM 720 C C . THR A 1 89 ? 3.031 6.067 10.459 1.00 45.38 89 THR A C 1
ATOM 722 O O . THR A 1 89 ? 3.548 4.959 10.581 1.00 45.38 89 THR A O 1
ATOM 725 N N . ASP A 1 90 ? 1.993 6.442 11.194 1.00 48.97 90 ASP A N 1
ATOM 726 C CA . ASP A 1 90 ? 0.943 5.568 11.709 1.00 48.97 90 ASP A CA 1
ATOM 727 C C . ASP A 1 90 ? 0.276 4.691 10.595 1.00 48.97 90 ASP A C 1
ATOM 729 O O . ASP A 1 90 ? -0.946 4.674 10.451 1.00 48.97 90 ASP A O 1
ATOM 733 N N . GLU A 1 91 ? 1.032 4.017 9.711 1.00 50.50 91 GLU A N 1
ATOM 734 C CA . GLU A 1 91 ? 0.515 3.462 8.432 1.00 50.50 91 GLU A CA 1
ATOM 735 C C . GLU A 1 91 ? -0.098 2.082 8.514 1.00 50.50 91 GLU A C 1
ATOM 737 O O . GLU A 1 91 ? -0.810 1.671 7.591 1.00 50.50 91 GLU A O 1
ATOM 742 N N . GLN A 1 92 ? 0.134 1.371 9.613 1.00 52.16 92 GLN A N 1
ATOM 743 C CA . GLN A 1 92 ? -0.475 0.065 9.815 1.00 52.16 92 GLN A CA 1
ATOM 744 C C . GLN A 1 92 ? -2.007 0.166 9.686 1.00 52.16 92 GLN A C 1
ATOM 746 O O . GLN A 1 92 ? -2.652 -0.701 9.099 1.00 52.16 92 GLN A O 1
ATOM 751 N N . TYR A 1 93 ? -2.591 1.306 10.061 1.00 53.12 93 TYR A N 1
ATOM 752 C CA . TYR A 1 93 ? -4.021 1.554 9.965 1.00 53.12 93 TYR A CA 1
ATOM 753 C C . TYR A 1 93 ? -4.601 1.607 8.543 1.00 53.12 93 TYR A C 1
ATOM 755 O O . TYR A 1 93 ? -5.809 1.457 8.374 1.00 53.12 93 TYR A O 1
ATOM 763 N N . TYR A 1 94 ? -3.812 1.768 7.479 1.00 56.91 94 TYR A N 1
ATOM 7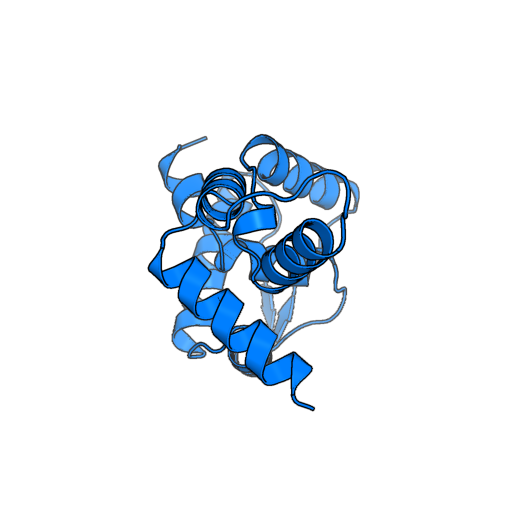64 C CA . TYR A 1 94 ? -4.359 1.704 6.114 1.00 56.91 94 TYR A CA 1
ATOM 765 C C . TYR A 1 94 ? -4.412 0.285 5.542 1.00 56.91 94 TYR A C 1
ATOM 767 O O . TYR A 1 94 ? -5.165 0.042 4.590 1.00 56.91 94 TYR A O 1
ATOM 775 N N . ASN A 1 95 ? -3.707 -0.667 6.148 1.00 67.19 95 ASN A N 1
ATOM 776 C CA . ASN A 1 95 ? -3.783 -2.077 5.795 1.00 67.19 95 ASN A CA 1
ATOM 777 C C . ASN A 1 95 ? -5.064 -2.708 6.395 1.00 67.19 95 ASN A C 1
ATOM 779 O O . ASN A 1 95 ? -5.207 -2.732 7.616 1.00 67.19 95 ASN A O 1
ATOM 783 N N . PRO A 1 96 ? -6.016 -3.207 5.575 1.00 74.94 96 PRO A N 1
ATOM 784 C CA . PRO A 1 96 ? -7.226 -3.861 6.078 1.00 74.94 96 PRO A CA 1
ATOM 785 C C . PRO A 1 96 ? -6.958 -5.067 6.981 1.00 74.94 96 PRO A C 1
ATOM 787 O O . PRO A 1 96 ? -7.704 -5.259 7.936 1.00 74.94 96 PRO A O 1
ATOM 790 N N . ASP A 1 97 ? -5.904 -5.840 6.717 1.00 74.00 97 ASP A N 1
ATOM 791 C CA . ASP A 1 97 ? -5.556 -7.014 7.521 1.00 74.00 97 ASP A CA 1
ATOM 792 C C . ASP A 1 97 ? -5.019 -6.602 8.889 1.00 74.00 97 ASP A C 1
ATOM 794 O O . ASP A 1 97 ? -5.475 -7.119 9.905 1.00 74.00 97 ASP A O 1
ATOM 798 N N . PHE A 1 98 ? -4.156 -5.583 8.934 1.00 77.44 98 PHE A N 1
ATOM 799 C CA . PHE A 1 98 ? -3.726 -5.002 10.204 1.00 77.44 98 PHE A CA 1
ATOM 800 C C . PHE A 1 98 ? -4.904 -4.415 10.981 1.00 77.44 98 PHE A C 1
ATOM 802 O O . PHE A 1 98 ? -5.040 -4.651 12.176 1.00 77.44 98 PHE A O 1
ATOM 809 N N . ARG A 1 99 ? -5.781 -3.645 10.319 1.00 87.25 99 ARG A N 1
ATOM 810 C CA . ARG A 1 99 ? -6.965 -3.087 10.984 1.00 87.25 99 ARG A CA 1
ATOM 811 C C . ARG A 1 99 ? -7.843 -4.186 11.554 1.00 87.25 99 ARG A C 1
ATOM 813 O O . ARG A 1 99 ? -8.314 -4.048 12.676 1.00 87.25 99 ARG A O 1
ATOM 820 N N . LYS A 1 100 ? -8.049 -5.265 10.799 1.00 88.31 100 LYS A N 1
ATOM 821 C CA . LYS A 1 100 ? -8.782 -6.442 11.260 1.00 88.31 100 LYS A CA 1
ATOM 822 C C . LYS A 1 100 ? -8.142 -7.030 12.513 1.00 88.31 100 LYS A C 1
ATOM 824 O O . LYS A 1 100 ? -8.833 -7.185 13.515 1.00 88.31 100 LYS A O 1
ATOM 829 N N . GLU A 1 101 ? -6.843 -7.304 12.474 1.00 83.62 101 GLU A N 1
ATOM 830 C CA . GLU A 1 101 ? -6.094 -7.838 13.612 1.00 83.62 101 GLU A CA 1
ATOM 831 C C . GLU A 1 101 ? -6.194 -6.912 14.834 1.00 83.62 101 GLU A C 1
ATOM 833 O O . GLU A 1 101 ? -6.580 -7.349 15.916 1.00 83.62 101 GLU A O 1
ATOM 838 N N . PHE A 1 102 ? -5.978 -5.611 14.645 1.00 86.81 102 PHE A N 1
ATOM 839 C CA . PHE A 1 102 ? -6.092 -4.597 15.691 1.00 86.81 102 PHE A CA 1
ATOM 840 C C . PHE A 1 102 ? -7.495 -4.541 16.312 1.00 86.81 102 PHE A C 1
ATOM 842 O O . PHE A 1 102 ? -7.629 -4.470 17.536 1.00 86.81 102 PHE A O 1
ATOM 849 N N . ILE A 1 103 ? -8.547 -4.579 15.485 1.00 90.31 103 ILE A N 1
ATOM 850 C CA . ILE A 1 103 ? -9.947 -4.587 15.933 1.00 90.31 103 ILE A CA 1
ATOM 851 C C . ILE A 1 103 ? -10.231 -5.844 16.761 1.00 90.31 103 ILE A C 1
ATOM 853 O O . ILE A 1 103 ? -10.816 -5.739 17.839 1.00 90.31 103 ILE A O 1
ATOM 857 N N . ILE A 1 104 ? -9.802 -7.018 16.288 1.00 89.88 104 ILE A N 1
ATOM 858 C CA . ILE A 1 104 ? -10.014 -8.296 16.979 1.00 89.88 104 ILE A CA 1
ATOM 859 C C . I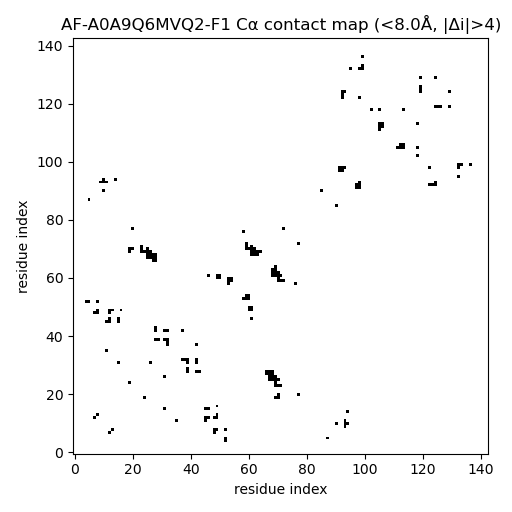LE A 1 104 ? -9.264 -8.315 18.315 1.00 89.88 104 ILE A C 1
ATOM 861 O O . ILE A 1 104 ? -9.864 -8.633 19.339 1.00 89.88 104 ILE A O 1
ATOM 865 N N . ILE A 1 105 ? -7.990 -7.911 18.338 1.00 88.06 105 ILE A N 1
ATOM 866 C CA . ILE A 1 105 ? -7.192 -7.837 19.569 1.00 88.06 105 ILE A CA 1
ATOM 867 C C . ILE A 1 105 ? -7.862 -6.907 20.585 1.00 88.06 105 ILE A C 1
ATOM 869 O 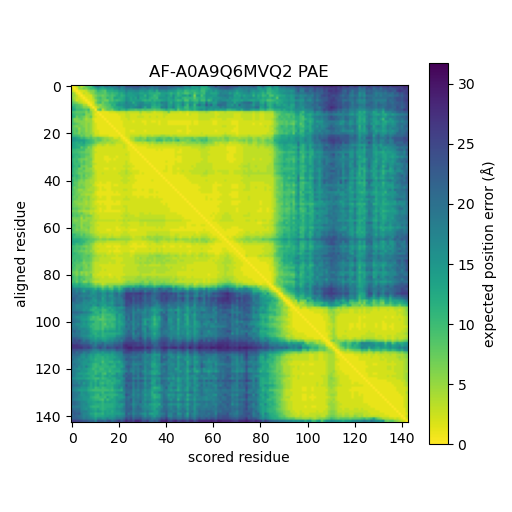O . ILE A 1 105 ? -8.064 -7.307 21.730 1.00 88.06 105 ILE A O 1
ATOM 873 N N . ASN A 1 106 ? -8.276 -5.698 20.182 1.00 88.19 106 ASN A N 1
ATOM 874 C CA . ASN A 1 106 ? -8.967 -4.777 21.093 1.00 88.19 106 ASN A CA 1
ATOM 875 C C . ASN A 1 106 ? -10.293 -5.358 21.614 1.00 88.19 106 ASN A C 1
ATOM 877 O O . ASN A 1 106 ? -10.634 -5.131 22.770 1.00 88.19 106 ASN A O 1
ATOM 881 N N . ALA A 1 107 ? -11.025 -6.125 20.800 1.00 86.88 107 ALA A N 1
ATOM 882 C CA . ALA A 1 107 ? -12.272 -6.763 21.223 1.00 86.88 107 ALA A CA 1
ATOM 883 C C . ALA A 1 107 ? -12.059 -7.915 22.225 1.00 86.88 107 ALA A C 1
ATOM 885 O O . ALA A 1 107 ? -12.912 -8.143 23.083 1.00 86.88 107 ALA A O 1
ATOM 886 N N . LEU A 1 108 ? -10.938 -8.638 22.134 1.00 86.50 108 LEU A N 1
ATOM 887 C CA . LEU A 1 108 ? -10.618 -9.770 23.014 1.00 86.50 108 LEU A CA 1
ATOM 888 C C . LEU A 1 108 ? -10.036 -9.342 24.373 1.00 86.50 108 LEU A C 1
ATOM 890 O O . LEU A 1 108 ? -10.119 -10.091 25.350 1.00 86.50 108 LEU A O 1
ATOM 894 N N . MET A 1 109 ? -9.461 -8.142 24.465 1.00 82.69 109 MET A N 1
ATOM 895 C CA . MET A 1 109 ? -8.831 -7.637 25.688 1.00 82.69 109 MET A CA 1
ATOM 896 C C . MET A 1 109 ? -9.883 -7.212 26.732 1.00 82.69 109 MET A C 1
ATOM 898 O O . MET A 1 109 ? -10.337 -6.069 26.764 1.00 82.69 109 MET A O 1
ATOM 902 N N . LYS A 1 110 ? -10.239 -8.134 27.642 1.00 63.31 110 LYS A N 1
ATOM 903 C CA . LYS A 1 110 ? -11.232 -7.937 28.728 1.00 63.31 110 LYS A CA 1
ATOM 904 C C . LYS A 1 110 ? -10.985 -6.722 29.630 1.00 63.31 110 LYS A C 1
ATOM 906 O O . LYS A 1 110 ? -11.928 -6.219 30.231 1.00 63.31 110 LYS A O 1
ATOM 911 N N . THR A 1 111 ? -9.740 -6.277 29.765 1.00 65.56 111 THR A N 1
ATOM 912 C CA . THR A 1 111 ? -9.346 -5.188 30.673 1.00 65.56 111 THR A CA 1
ATOM 913 C C . THR A 1 111 ? -9.428 -3.801 30.039 1.00 65.56 111 THR A C 1
ATOM 915 O O . THR A 1 111 ? -9.222 -2.816 30.740 1.00 65.56 111 THR A O 1
ATOM 918 N N . ASN A 1 112 ? -9.730 -3.699 28.739 1.00 60.66 112 ASN A N 1
ATOM 919 C CA . ASN A 1 112 ? -9.706 -2.430 28.018 1.00 60.66 112 ASN A CA 1
ATOM 920 C C . ASN A 1 112 ? -10.848 -2.357 26.991 1.00 60.66 112 ASN A C 1
ATOM 922 O O . ASN A 1 112 ? -10.611 -2.238 25.789 1.00 60.66 112 ASN A O 1
ATOM 926 N N . SER A 1 113 ? -12.099 -2.475 27.459 1.00 66.50 113 SER A N 1
ATOM 927 C CA . SER A 1 113 ? -13.279 -2.417 26.588 1.00 66.50 113 SER A CA 1
ATOM 928 C C . SER A 1 113 ? -13.443 -1.014 25.993 1.00 66.50 113 SER A C 1
ATOM 930 O O . SER A 1 113 ? -14.140 -0.159 26.543 1.00 66.50 113 SER A O 1
ATOM 932 N N . LYS A 1 114 ? -12.783 -0.772 24.863 1.00 83.12 114 LYS A N 1
ATOM 933 C CA . LYS A 1 114 ? -12.922 0.461 24.093 1.00 83.12 114 LYS A CA 1
ATOM 934 C C . LYS A 1 114 ? -14.225 0.440 23.310 1.00 83.12 114 LYS A C 1
ATOM 936 O 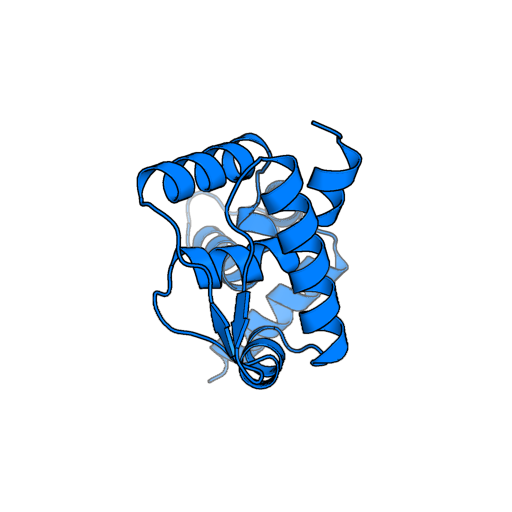O . LYS A 1 114 ? -14.603 -0.566 22.705 1.00 83.12 114 LYS A O 1
ATOM 941 N N . LYS A 1 115 ? -14.906 1.579 23.264 1.00 88.06 115 LYS A N 1
ATOM 942 C CA . LYS A 1 115 ? -16.018 1.796 22.342 1.00 88.06 115 LYS A CA 1
ATOM 943 C C . LYS A 1 115 ? -15.474 1.830 20.916 1.00 88.06 115 LYS A C 1
ATOM 945 O O . LYS A 1 115 ? -14.373 2.306 20.651 1.00 88.06 115 LYS A O 1
ATOM 950 N N . ILE A 1 116 ? -16.284 1.395 19.954 1.00 86.62 116 ILE A N 1
ATOM 951 C CA . ILE A 1 116 ? -15.854 1.289 18.550 1.00 86.62 116 ILE A CA 1
ATOM 952 C C . ILE A 1 116 ? -15.377 2.625 17.950 1.00 86.62 116 ILE A C 1
ATOM 954 O O . ILE A 1 116 ? -14.522 2.638 17.066 1.00 86.62 116 ILE A O 1
ATOM 958 N N . TYR A 1 117 ? -15.890 3.767 18.431 1.00 87.62 117 TYR A N 1
ATOM 959 C CA . TYR A 1 117 ? -15.426 5.077 17.964 1.00 87.62 117 TYR A CA 1
ATOM 960 C C . TYR A 1 117 ? -14.007 5.411 18.444 1.00 87.62 117 TYR A C 1
ATOM 962 O O . TYR A 1 117 ? -13.324 6.160 17.752 1.00 87.62 117 TYR A O 1
ATOM 970 N N . GLU A 1 118 ? -13.572 4.866 19.582 1.00 90.44 118 GLU A N 1
ATOM 971 C CA . GLU A 1 118 ? -12.230 5.063 20.148 1.00 90.44 118 GLU A CA 1
ATOM 972 C C . GLU A 1 118 ? -11.225 4.255 19.331 1.00 90.44 118 GLU A C 1
ATOM 974 O O . GLU A 1 118 ? -10.266 4.812 18.806 1.00 90.44 118 GLU A O 1
ATOM 979 N N . VAL A 1 119 ? -11.542 2.982 19.064 1.00 89.88 119 VAL A N 1
ATOM 980 C CA . VAL A 1 119 ? -10.778 2.131 18.135 1.00 89.88 119 VAL A CA 1
ATOM 981 C C . VAL A 1 119 ? -10.669 2.799 16.760 1.00 89.88 119 VAL A C 1
ATOM 983 O O . VAL A 1 119 ? -9.602 2.835 16.159 1.00 89.88 119 VAL A O 1
ATOM 986 N N . ARG A 1 120 ? -11.753 3.403 16.260 1.00 89.00 120 ARG A N 1
ATOM 987 C CA . ARG A 1 120 ? -11.743 4.150 14.992 1.00 89.00 120 ARG A CA 1
ATOM 988 C C . ARG A 1 120 ? -10.805 5.360 15.018 1.00 89.00 120 ARG A C 1
ATOM 990 O O . ARG A 1 120 ? -10.167 5.637 14.003 1.00 89.00 120 ARG A O 1
ATOM 997 N N . GLN A 1 121 ? -10.779 6.107 16.122 1.00 86.56 121 GLN A N 1
ATOM 998 C CA . GLN A 1 121 ? -9.900 7.267 16.287 1.00 86.56 121 GLN A CA 1
ATOM 999 C C . GLN A 1 121 ? -8.432 6.843 16.338 1.00 86.56 121 GLN A C 1
ATOM 1001 O O . GLN A 1 121 ? -7.615 7.468 15.667 1.00 86.56 121 GLN A O 1
ATOM 1006 N N . GLU A 1 122 ? -8.118 5.756 17.045 1.00 85.69 122 GLU A N 1
ATOM 1007 C CA . GLU A 1 122 ? -6.771 5.175 17.088 1.00 85.69 122 GLU A CA 1
ATOM 1008 C C . GLU A 1 122 ? -6.322 4.706 15.707 1.00 85.69 122 GLU A C 1
ATOM 1010 O O . GLU A 1 122 ? -5.240 5.066 15.260 1.00 85.69 122 GLU A O 1
ATOM 1015 N N . LEU A 1 123 ? -7.209 4.024 14.980 1.00 82.31 123 LEU A N 1
ATOM 1016 C CA . LEU A 1 123 ? -6.977 3.633 13.593 1.00 82.31 123 LEU A CA 1
ATOM 1017 C C . LEU A 1 123 ? -6.962 4.829 12.618 1.00 82.31 123 LEU A C 1
AT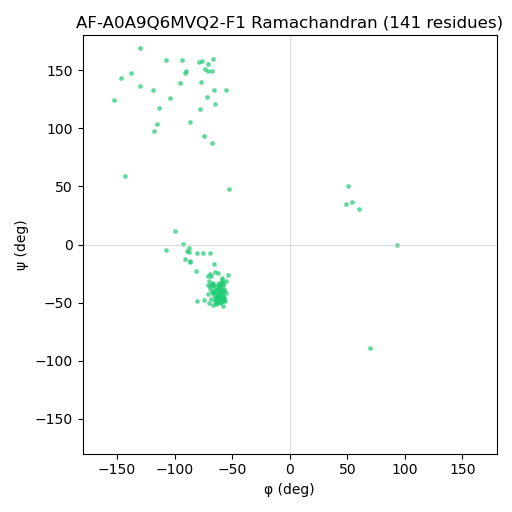OM 1019 O O . LEU A 1 123 ? -6.703 4.651 11.434 1.00 82.31 123 LEU A O 1
ATOM 1023 N N . LYS A 1 124 ? -7.300 6.050 13.049 1.00 81.25 124 LYS A N 1
ATOM 1024 C CA . LYS A 1 124 ? -7.372 7.250 12.190 1.00 81.25 124 LYS A CA 1
ATOM 1025 C C . LYS A 1 124 ? -8.172 7.034 10.890 1.00 81.25 124 LYS A C 1
ATOM 1027 O O . LYS A 1 124 ? -7.862 7.615 9.851 1.00 81.25 124 LYS A O 1
ATOM 1032 N N . ILE A 1 125 ? -9.232 6.218 10.941 1.00 79.25 125 ILE A N 1
ATOM 1033 C CA . ILE A 1 125 ? -10.072 5.892 9.777 1.00 79.25 125 ILE A CA 1
ATOM 1034 C C . ILE A 1 125 ? -11.449 6.563 9.819 1.00 79.25 125 ILE A C 1
ATOM 1036 O O . ILE A 1 125 ? -11.990 6.951 10.863 1.00 79.25 125 ILE A O 1
ATOM 1040 N N . SER A 1 126 ? -12.066 6.673 8.643 1.00 84.06 126 SER A N 1
ATOM 1041 C CA . SER A 1 126 ? -13.443 7.147 8.516 1.00 84.06 126 SER A CA 1
ATOM 1042 C C . SER A 1 126 ? -14.446 6.159 9.136 1.00 84.06 126 SER A C 1
ATOM 1044 O O . SER A 1 126 ? -14.163 4.967 9.285 1.00 84.06 126 SER A O 1
ATOM 1046 N N . LYS A 1 127 ? -15.654 6.641 9.461 1.00 89.31 127 LYS A N 1
ATOM 1047 C CA . LYS A 1 127 ? -16.756 5.776 9.917 1.00 89.31 127 LYS A CA 1
ATOM 1048 C C . LYS A 1 127 ? -17.100 4.708 8.873 1.00 89.31 127 LYS A C 1
ATOM 1050 O O . LYS A 1 127 ? -17.246 3.547 9.227 1.00 89.31 127 LYS A O 1
ATOM 1055 N N . SER A 1 128 ? -17.160 5.077 7.593 1.00 86.00 128 SER A N 1
ATOM 1056 C CA . SER A 1 128 ? -17.500 4.139 6.518 1.00 86.00 128 SER A CA 1
ATOM 1057 C C . SER A 1 128 ? -16.436 3.055 6.314 1.00 86.00 128 SER A C 1
ATOM 1059 O O . SER A 1 128 ? -16.790 1.917 6.003 1.00 86.00 128 SER A O 1
ATOM 1061 N N . THR A 1 129 ? -15.153 3.374 6.530 1.00 86.69 129 THR A N 1
ATOM 1062 C CA . THR A 1 129 ? -14.062 2.384 6.545 1.00 86.69 129 THR A CA 1
ATOM 1063 C C . THR A 1 129 ? -14.244 1.402 7.699 1.00 86.69 129 THR A C 1
ATOM 1065 O O . THR A 1 129 ? -14.287 0.202 7.452 1.00 86.69 129 THR A O 1
ATOM 1068 N N . MET A 1 130 ? -14.450 1.905 8.923 1.00 92.56 130 MET A N 1
ATOM 1069 C CA . MET A 1 130 ? -14.700 1.065 10.101 1.00 92.56 130 MET A CA 1
ATOM 1070 C C . MET A 1 130 ? -15.916 0.151 9.900 1.00 92.56 130 MET A C 1
ATOM 1072 O O . MET A 1 130 ? -15.831 -1.053 10.121 1.00 92.56 130 MET A O 1
ATOM 1076 N N . ASP A 1 131 ? -17.034 0.692 9.408 1.00 93.25 131 ASP A N 1
ATOM 1077 C CA . ASP A 1 131 ? -18.246 -0.091 9.146 1.00 93.25 131 ASP A CA 1
ATOM 1078 C C . ASP A 1 131 ? -17.993 -1.202 8.113 1.00 93.25 131 ASP A C 1
ATOM 1080 O O . ASP A 1 131 ? -18.556 -2.293 8.214 1.00 93.25 131 ASP A O 1
ATOM 1084 N N . LYS A 1 132 ? -17.152 -0.938 7.104 1.00 92.12 132 LYS A N 1
ATOM 1085 C CA . LYS A 1 132 ? -16.748 -1.940 6.110 1.00 92.12 132 LYS A CA 1
ATOM 1086 C C . LYS A 1 132 ? -15.871 -3.027 6.727 1.00 92.12 132 LYS A C 1
ATOM 1088 O O . LYS A 1 132 ? -16.134 -4.198 6.469 1.00 92.12 132 LYS A O 1
ATOM 1093 N N . ASP A 1 133 ? -14.870 -2.659 7.520 1.00 92.44 133 ASP A N 1
ATOM 1094 C CA . ASP A 1 133 ? -13.988 -3.630 8.170 1.00 92.44 133 ASP A CA 1
ATOM 1095 C C . ASP A 1 133 ? -14.783 -4.522 9.137 1.00 92.44 133 ASP A C 1
ATOM 1097 O O . ASP A 1 133 ? -14.676 -5.742 9.066 1.00 92.44 133 ASP A O 1
ATOM 1101 N N . MET A 1 134 ? -15.681 -3.946 9.945 1.00 93.25 134 MET A N 1
ATOM 1102 C CA . MET A 1 134 ? -16.558 -4.701 10.851 1.00 93.25 134 MET A CA 1
ATOM 1103 C C . MET A 1 134 ? -17.495 -5.672 10.122 1.00 93.25 134 MET A C 1
ATOM 1105 O O . MET A 1 134 ? -17.759 -6.761 10.634 1.00 93.25 134 MET A O 1
ATOM 1109 N N . ARG A 1 135 ? -18.009 -5.302 8.937 1.00 94.44 135 ARG A N 1
ATOM 1110 C CA . ARG A 1 135 ? -18.792 -6.224 8.095 1.00 94.44 135 ARG A CA 1
ATOM 1111 C C . ARG A 1 135 ? -17.940 -7.401 7.632 1.00 94.44 135 ARG A C 1
ATOM 1113 O O . ARG A 1 135 ? -18.341 -8.534 7.860 1.00 94.44 135 ARG A O 1
ATOM 1120 N N . ASN A 1 136 ? -16.757 -7.132 7.077 1.00 91.06 136 ASN A N 1
ATOM 1121 C CA . ASN A 1 136 ? -15.850 -8.184 6.613 1.00 91.06 136 ASN A CA 1
ATOM 1122 C C . ASN A 1 136 ? -15.476 -9.148 7.749 1.00 91.06 136 ASN A C 1
ATOM 1124 O O . ASN A 1 136 ? -15.569 -10.355 7.574 1.00 91.06 136 ASN A O 1
ATOM 1128 N N . ILE A 1 137 ? -15.129 -8.618 8.928 1.00 93.19 137 ILE A N 1
ATOM 1129 C CA . ILE A 1 137 ? -14.805 -9.426 1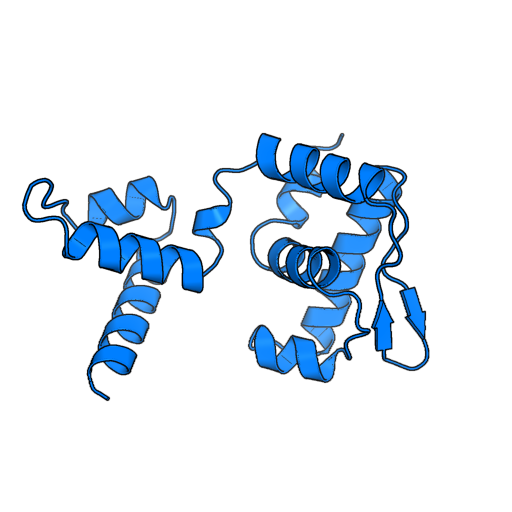0.115 1.00 93.19 137 ILE A CA 1
ATOM 1130 C C . ILE A 1 137 ? -15.976 -10.338 10.487 1.00 93.19 137 ILE A C 1
ATOM 1132 O O . ILE A 1 137 ? -15.790 -11.526 10.727 1.00 93.19 137 ILE A O 1
ATOM 1136 N N . ARG A 1 138 ? -17.199 -9.796 10.525 1.00 92.62 138 ARG A N 1
ATOM 1137 C CA . ARG A 1 138 ? -18.392 -10.581 10.860 1.00 92.62 138 ARG A CA 1
ATOM 1138 C C . ARG A 1 138 ? -18.662 -11.682 9.839 1.00 92.62 138 ARG A C 1
ATOM 1140 O O . ARG A 1 138 ? -19.104 -12.754 10.232 1.00 92.62 138 ARG A O 1
ATOM 1147 N N . ASP A 1 139 ? -18.457 -11.400 8.560 1.00 92.88 139 ASP A N 1
ATOM 1148 C CA . ASP A 1 139 ? -18.691 -12.373 7.495 1.00 92.88 139 ASP A CA 1
ATOM 1149 C C . ASP A 1 139 ? -17.634 -13.490 7.510 1.00 92.88 139 ASP A C 1
ATOM 1151 O O . ASP A 1 139 ? -17.978 -14.644 7.268 1.00 92.88 139 ASP A O 1
ATOM 1155 N N . GLU A 1 140 ? -16.384 -13.177 7.866 1.00 90.31 140 GLU A N 1
ATOM 1156 C CA . GLU A 1 140 ? -15.312 -14.166 8.064 1.00 90.31 140 GLU A CA 1
ATOM 1157 C C . GLU A 1 140 ? -15.563 -15.064 9.289 1.00 90.31 140 GLU A C 1
ATOM 1159 O O . GLU A 1 140 ? -15.361 -16.268 9.208 1.00 90.31 140 GLU A O 1
ATOM 1164 N N . LEU A 1 141 ? -16.056 -14.513 10.406 1.00 87.56 141 LEU A N 1
ATOM 1165 C CA . LEU A 1 141 ? -16.313 -15.268 11.646 1.00 87.56 141 LEU A CA 1
ATOM 1166 C C . LEU A 1 141 ? -17.567 -16.162 11.612 1.00 87.56 141 LEU A C 1
ATOM 1168 O O . LEU A 1 141 ? -17.831 -16.877 12.575 1.00 87.56 141 LEU A O 1
ATOM 1172 N N . LYS A 1 142 ? -18.387 -16.075 10.561 1.00 87.12 142 LYS A N 1
ATOM 1173 C CA . LYS A 1 142 ? -19.579 -16.924 10.374 1.00 87.12 142 LYS A CA 1
ATOM 1174 C C . LYS A 1 142 ? -19.280 -18.246 9.659 1.00 87.12 142 LYS A C 1
ATOM 1176 O O . LYS A 1 142 ? -20.206 -19.039 9.494 1.00 87.12 142 LYS A O 1
ATOM 1181 N N . GLN A 1 143 ? -18.053 -18.421 9.175 1.00 55.53 143 GLN A N 1
ATOM 1182 C CA . GLN A 1 143 ? -17.567 -19.647 8.539 1.00 55.53 143 GLN A CA 1
ATOM 1183 C C . GLN A 1 143 ? -17.054 -20.617 9.600 1.00 55.53 143 GLN A C 1
ATOM 1185 O O . GLN A 1 143 ? -17.248 -21.833 9.391 1.00 55.53 143 GLN A O 1
#

Mean predicted aligned error: 10.69 Å

Nearest PDB structures (foldseek):
  7rmw-assembly2_D  TM=5.382E-01  e=2.644E-02  Bacillus subtilis
  1p4a-assembly2_D  TM=5.317E-01  e=2.976E-02  Bacillus subtilis
  7rmw-assembly1_A  TM=5.316E-01  e=3.771E-02  Bacillus subtilis
  7rmw-assembly1_B  TM=5.420E-01  e=5.705E-02  Bacillus subtilis
  7rmw-assembly3_E  TM=5.424E-01  e=7.228E-02  Bacillus subtilis

InterPro domains:
  IPR013196 Helix-turn-helix, type 11 [PF08279] (14-58)
  IPR036388 Winged helix-like DNA-binding domain superfamily [G3DSA:1.10.10.10] (2-72)
  IPR050661 BglG family transcriptional antiterminators [PTHR30185] (8-143)

Radius of gyration: 17.02 Å; Cα contacts (8 Å, |Δi|>4): 115; chains: 1; bounding box: 40×37×51 Å

Organism: NCBI:txid61015

Secondary structure (DSSP, 8-state):
--HHHHHHTTTHHHHHHHHHHH--S-EEHHHHHHHHTS-HHHHHHHHHHHHHHHHHTTPPPPEEETTEEE----HHHHHHHHHHHHHH--GGGGSHHHHHHHHHHHHH-TT----HHHHHHHTT--HHHHHHHHHHHHHHTT-

Solvent-accessible surface area (backbone atoms only — not comparable to full-atom values): 8276 Å² total; per-residue (Å²): 132,65,70,68,62,60,61,68,37,58,51,61,34,41,53,54,49,51,49,41,77,76,37,96,65,66,45,36,44,64,58,52,13,63,75,71,72,47,52,44,68,54,43,53,52,32,51,49,55,45,31,54,51,27,49,77,70,75,42,78,49,70,43,74,59,96,64,30,33,38,56,84,74,54,71,68,57,50,52,52,51,50,48,60,52,53,76,72,43,89,54,63,47,56,39,68,66,50,40,48,52,54,52,52,52,48,71,68,39,84,90,54,81,66,55,71,70,55,56,31,57,77,44,71,53,54,70,70,56,51,56,50,52,54,47,53,53,54,61,61,75,73,112

Sequence (143 aa):
MDKGMLEMLKSRPLNILNVFLNNERSLSAKELSIIFKKTERTIRNDIKGINEFLSSNKFIEIQNHSGLYELKISNYSKEKIKEIVSVTTDEQYYNPDFRKEFIIINALMKTNSKKIYEVRQELKISKSTMDKDMRNIRDELKQ

Foldseek 3Di:
DDPVLLVLCAQLLVVVVVVQLPDQDWDALVRSCVVRVHDSVVVVVSLVSQQVVCVVVVHDGFDDDPRTTHHDGDPVVSVVVVCVNVVVDVRLLSDLVSLLVLVVVQCPPPVRVDDLVVSCVSSVDDPVSSVVSVVVSVVVVVD

pLDDT: mean 82.86, std 13.58, range [45.38, 97.06]